Protein AF-A0A9E1RZ32-F1 (afdb_monomer)

Solvent-accessible surface area (backbone atoms only — not comparable to full-atom values): 3624 Å² total; per-residue (Å²): 141,86,82,87,79,82,79,88,77,50,72,70,60,46,51,57,48,57,76,64,40,46,80,43,82,57,93,95,40,52,31,34,24,35,78,54,98,93,42,79,50,76,76,47,76,50,76,76,68,95,79,73,131

pLDDT: mean 87.17, std 13.13, range [50.44, 97.94]

Radius of gyration: 13.89 Å; Cα contacts (8 Å, |Δi|>4): 52; chains: 1; bounding box: 24×22×45 Å

Foldseek 3Di:
DDDPDDDDDDPVVVVVQQVQWDWDQDPNFTFIFHDDPNDTDGPGTDDPDVDDD

Mean predicted aligned error: 6.26 Å

Sequence (53 aa):
LGGGLTALVSRAVYYELIELGVEEERGGETKFGVWSGGEFFVFGNMAPAPGGA

Structure (mmCIF, N/CA/C/O backbone):
data_AF-A0A9E1RZ32-F1
#
_entry.id   AF-A0A9E1RZ32-F1
#
loop_
_atom_site.group_PDB
_atom_site.id
_atom_site.type_symbol
_atom_site.label_atom_id
_atom_site.label_alt_id
_atom_site.label_comp_id
_atom_site.label_asym_id
_atom_site.label_entity_id
_atom_site.label_seq_id
_atom_site.pdbx_PDB_ins_code
_atom_site.Cartn_x
_atom_site.Cartn_y
_atom_site.Cartn_z
_atom_site.occupancy
_atom_site.B_iso_or_equiv
_atom_site.auth_seq_id
_atom_site.auth_comp_id
_atom_site.auth_asym_id
_atom_site.auth_atom_id
_atom_site.pdbx_PDB_model_num
ATOM 1 N N . LEU A 1 1 ? 8.092 -9.028 -14.888 1.00 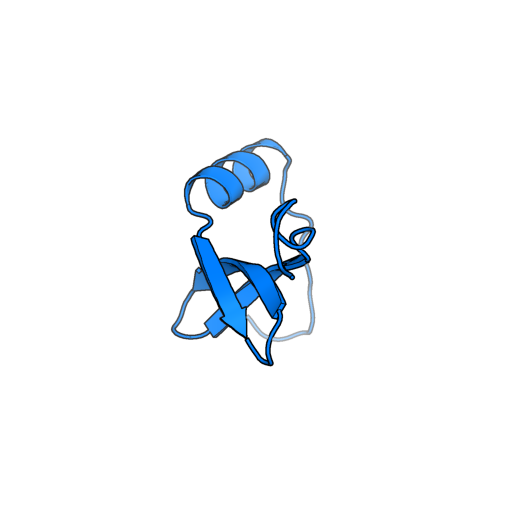51.84 1 LEU A N 1
ATOM 2 C CA . LEU A 1 1 ? 8.471 -7.616 -15.120 1.00 51.84 1 LEU A CA 1
ATOM 3 C C . LEU A 1 1 ? 9.790 -7.390 -14.390 1.00 51.84 1 LEU A C 1
ATOM 5 O O . LEU A 1 1 ? 9.813 -7.569 -13.183 1.00 51.84 1 LEU A O 1
ATOM 9 N N . GLY A 1 2 ? 10.891 -7.139 -15.098 1.00 62.03 2 GLY A N 1
ATOM 10 C CA . GLY A 1 2 ? 12.230 -6.986 -14.515 1.00 62.03 2 GLY A CA 1
ATOM 11 C C . GLY A 1 2 ? 12.899 -5.752 -15.110 1.00 62.03 2 GLY A C 1
ATOM 12 O O . GLY A 1 2 ? 12.855 -5.574 -16.322 1.00 62.03 2 GLY A O 1
ATOM 13 N N . GLY A 1 3 ? 13.436 -4.878 -14.258 1.00 82.50 3 GLY A N 1
ATOM 14 C CA . GLY A 1 3 ? 14.044 -3.609 -14.683 1.00 82.50 3 GLY A CA 1
ATOM 15 C C . GLY A 1 3 ? 14.002 -2.480 -13.650 1.00 82.50 3 GLY A C 1
ATOM 16 O O . GLY A 1 3 ? 14.405 -1.371 -13.974 1.00 82.50 3 GLY A O 1
ATOM 17 N N . GLY A 1 4 ? 13.497 -2.720 -12.431 1.00 86.44 4 GLY A N 1
ATOM 18 C CA . GLY A 1 4 ? 13.435 -1.686 -11.387 1.00 86.44 4 GLY A CA 1
ATOM 19 C C . GLY A 1 4 ? 12.464 -0.539 -11.689 1.00 86.44 4 GLY A C 1
ATOM 20 O O . GLY A 1 4 ? 12.525 0.499 -11.039 1.00 86.44 4 GLY A O 1
ATOM 21 N N . LEU A 1 5 ? 11.574 -0.711 -12.671 1.00 91.25 5 LEU A N 1
ATOM 22 C CA . LEU A 1 5 ? 10.535 0.265 -12.978 1.00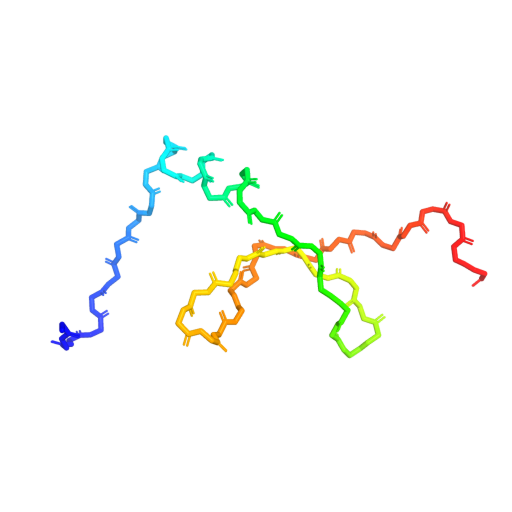 91.25 5 LEU A CA 1
ATOM 23 C C . LEU A 1 5 ? 9.506 0.288 -11.850 1.00 91.25 5 LEU A C 1
ATOM 25 O O . LEU A 1 5 ? 8.945 -0.748 -11.488 1.00 91.25 5 LEU A O 1
ATOM 29 N N . THR A 1 6 ? 9.240 1.479 -11.335 1.00 89.81 6 THR A N 1
ATOM 30 C CA . THR A 1 6 ? 8.180 1.739 -10.365 1.00 89.81 6 THR A CA 1
ATOM 31 C C . THR A 1 6 ? 7.042 2.498 -11.040 1.00 89.81 6 THR A C 1
ATOM 33 O O . THR A 1 6 ? 7.247 3.226 -12.013 1.00 89.81 6 THR A O 1
ATOM 36 N N . ALA A 1 7 ? 5.821 2.309 -10.540 1.00 93.06 7 ALA A N 1
ATOM 37 C CA . ALA A 1 7 ? 4.642 3.031 -10.996 1.00 93.06 7 ALA A CA 1
ATOM 38 C C . ALA A 1 7 ? 3.991 3.728 -9.803 1.00 93.06 7 ALA A C 1
ATOM 40 O O . ALA A 1 7 ? 3.826 3.129 -8.740 1.00 93.06 7 ALA A O 1
ATOM 41 N N . LEU A 1 8 ? 3.615 4.992 -9.986 1.00 95.56 8 LEU A N 1
ATOM 42 C CA . LEU A 1 8 ? 2.827 5.705 -8.992 1.00 95.56 8 LEU A CA 1
ATOM 43 C C . LEU A 1 8 ? 1.400 5.149 -9.001 1.00 95.56 8 LEU A C 1
ATOM 45 O O . LEU A 1 8 ? 0.728 5.165 -10.033 1.00 95.56 8 LEU A O 1
ATOM 49 N N . VAL A 1 9 ? 0.935 4.683 -7.845 1.00 94.50 9 VAL A N 1
ATOM 50 C CA . VAL A 1 9 ? -0.450 4.241 -7.674 1.00 94.50 9 VAL A CA 1
ATOM 51 C C . VAL A 1 9 ? -1.371 5.455 -7.795 1.00 94.50 9 VAL A C 1
ATOM 53 O O . VAL A 1 9 ? -1.177 6.470 -7.124 1.00 94.50 9 VAL A O 1
ATOM 56 N N . SER A 1 10 ? -2.372 5.369 -8.674 1.00 97.94 10 SER A N 1
ATOM 57 C CA . SER A 1 10 ? -3.376 6.428 -8.803 1.00 97.94 10 SER A CA 1
ATOM 58 C C . SER A 1 10 ? -4.191 6.560 -7.515 1.00 97.94 10 SER A C 1
ATOM 60 O O . SER A 1 10 ? -4.358 5.592 -6.778 1.00 97.94 10 SER A O 1
ATOM 62 N N . ARG A 1 11 ? -4.762 7.740 -7.254 1.00 96.94 11 ARG A N 1
ATOM 63 C CA . ARG A 1 11 ? -5.564 7.957 -6.036 1.00 96.94 11 ARG A CA 1
ATOM 64 C C . ARG A 1 11 ? -6.756 7.005 -5.926 1.00 96.94 11 ARG A C 1
ATOM 66 O O . ARG A 1 11 ? -7.048 6.566 -4.825 1.00 96.94 11 ARG A O 1
ATOM 73 N N . ALA A 1 12 ? -7.414 6.683 -7.042 1.00 97.88 12 ALA A N 1
ATOM 74 C CA . ALA A 1 12 ? -8.544 5.754 -7.047 1.00 97.88 12 ALA A CA 1
ATOM 75 C C . ALA A 1 12 ? -8.121 4.368 -6.535 1.00 97.88 12 ALA A C 1
ATOM 77 O O . ALA A 1 12 ? -8.653 3.892 -5.540 1.00 97.88 12 ALA A O 1
ATOM 78 N N . VAL A 1 13 ? -7.073 3.798 -7.136 1.00 96.25 13 VAL A N 1
ATOM 79 C CA . VAL A 1 13 ? -6.529 2.492 -6.729 1.00 96.25 13 VAL A CA 1
ATOM 80 C C . VAL A 1 13 ? -5.952 2.544 -5.315 1.00 96.25 13 VAL A C 1
ATOM 82 O O . VAL A 1 13 ? -6.063 1.584 -4.565 1.00 96.25 13 VAL A O 1
ATOM 85 N N . TYR A 1 14 ? -5.352 3.666 -4.915 1.00 96.00 14 TYR A N 1
ATOM 86 C CA . TYR A 1 14 ? -4.864 3.826 -3.549 1.00 96.00 14 TYR A CA 1
ATOM 87 C C . TYR A 1 14 ? -5.999 3.702 -2.527 1.00 96.00 14 TYR A C 1
ATOM 89 O O . TYR A 1 14 ? -5.824 3.009 -1.535 1.00 96.00 14 TYR A O 1
ATOM 97 N N . TYR A 1 15 ? -7.166 4.306 -2.769 1.00 95.75 15 TYR A N 1
ATOM 98 C CA . TYR A 1 15 ? -8.301 4.170 -1.853 1.00 95.75 15 TYR A CA 1
ATOM 99 C C . TYR A 1 15 ? -8.834 2.738 -1.779 1.00 95.75 15 TYR A C 1
ATOM 101 O O . TYR A 1 15 ? -9.074 2.254 -0.679 1.00 95.75 15 TYR A O 1
ATOM 109 N N . GLU A 1 16 ? -8.916 2.032 -2.906 1.00 97.00 16 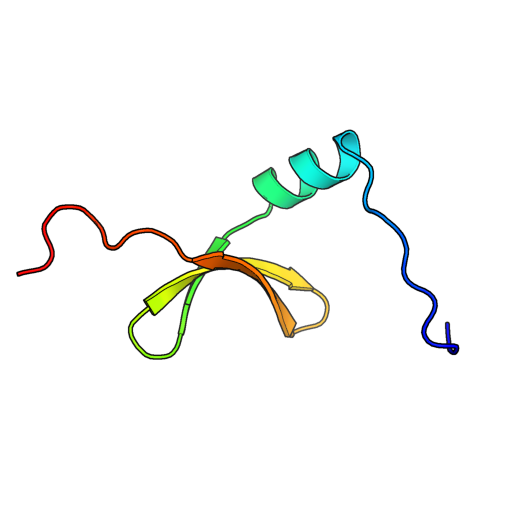GLU A N 1
ATOM 110 C CA . GLU A 1 16 ? -9.275 0.606 -2.912 1.00 97.00 16 GLU A CA 1
ATOM 111 C C . GLU A 1 16 ? -8.276 -0.232 -2.093 1.00 97.00 16 GLU A C 1
ATOM 113 O O . GLU A 1 16 ? -8.663 -1.113 -1.330 1.00 97.00 16 GLU A O 1
ATOM 118 N N . LEU A 1 17 ? -6.976 0.071 -2.183 1.00 96.44 17 LEU A N 1
ATOM 119 C CA . LEU A 1 17 ? -5.955 -0.596 -1.369 1.00 96.44 17 LEU A CA 1
ATOM 120 C C . LEU A 1 17 ? -6.083 -0.279 0.125 1.00 96.44 17 LEU A C 1
ATOM 122 O O . LEU A 1 17 ? -5.786 -1.141 0.948 1.00 96.44 17 LEU A O 1
ATOM 126 N N . ILE A 1 18 ? -6.511 0.935 0.480 1.00 95.62 18 ILE A N 1
ATOM 127 C CA . ILE A 1 18 ? -6.784 1.306 1.873 1.00 95.62 18 ILE A CA 1
ATOM 128 C C . 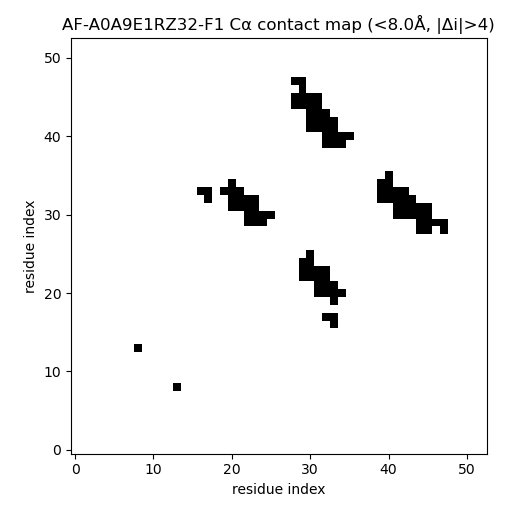ILE A 1 18 ? -7.971 0.507 2.421 1.00 95.62 18 ILE A C 1
ATOM 130 O O . ILE A 1 18 ? -7.902 0.052 3.558 1.00 95.62 18 ILE A O 1
ATOM 134 N N . GLU A 1 19 ? -9.017 0.271 1.628 1.00 96.25 19 GLU A N 1
ATOM 135 C CA . GLU A 1 19 ? -10.164 -0.556 2.041 1.00 96.25 19 GLU A CA 1
ATOM 136 C C . GLU A 1 19 ? -9.790 -2.028 2.279 1.00 96.25 19 GLU A C 1
ATOM 138 O O . GLU A 1 19 ? -10.407 -2.699 3.103 1.00 96.25 19 GLU A O 1
ATOM 143 N N . LEU A 1 20 ? -8.760 -2.524 1.589 1.00 96.12 20 LEU A N 1
ATOM 144 C CA . LEU A 1 20 ? -8.203 -3.867 1.783 1.00 96.12 20 LEU A CA 1
ATOM 145 C C . LEU A 1 20 ? -7.137 -3.936 2.888 1.00 96.12 20 LEU A C 1
ATOM 147 O O . LEU A 1 20 ? -6.623 -5.019 3.177 1.00 96.12 20 LEU A O 1
ATOM 151 N N . GLY A 1 21 ? -6.750 -2.794 3.454 1.00 95.50 21 GLY A N 1
ATOM 152 C CA . GLY A 1 21 ? -5.670 -2.713 4.423 1.00 95.50 21 GLY A CA 1
ATOM 153 C C . GLY A 1 21 ? -6.024 -3.371 5.756 1.00 95.50 21 GLY A C 1
ATOM 154 O O . GLY A 1 21 ? -7.167 -3.339 6.208 1.00 95.50 21 GLY A O 1
ATOM 155 N N . VAL A 1 22 ? -5.017 -3.947 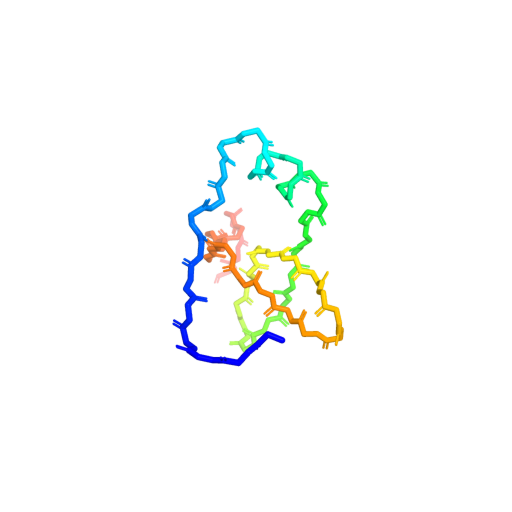6.405 1.00 95.56 22 VAL A N 1
ATOM 156 C CA . VAL A 1 22 ? -5.121 -4.576 7.724 1.00 95.56 22 VAL A CA 1
ATOM 157 C C . VAL A 1 22 ? -4.033 -4.057 8.658 1.00 95.56 22 VAL A C 1
ATOM 159 O O . VAL A 1 22 ? -2.993 -3.546 8.224 1.00 95.56 22 VAL A O 1
ATOM 162 N N . GLU A 1 23 ? -4.288 -4.186 9.955 1.00 94.69 23 GLU A N 1
ATOM 163 C CA . GLU A 1 23 ? -3.317 -3.918 11.009 1.00 94.69 23 GLU A CA 1
ATOM 164 C C . GLU A 1 23 ? -2.513 -5.184 11.311 1.00 94.69 23 GLU A C 1
ATOM 166 O O . GLU A 1 23 ? -3.076 -6.258 11.506 1.00 94.69 23 GLU A O 1
ATOM 171 N N 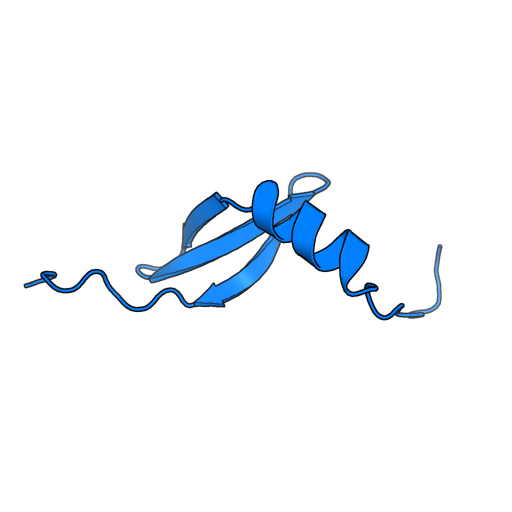. GLU A 1 24 ? -1.193 -5.051 11.379 1.00 93.56 24 GLU A N 1
ATOM 172 C CA . GLU A 1 24 ? -0.270 -6.137 11.701 1.00 93.56 24 GLU A CA 1
ATOM 173 C C . GLU A 1 24 ? 0.654 -5.706 12.841 1.00 93.56 24 GLU A C 1
ATOM 175 O O . GLU A 1 24 ? 1.294 -4.652 12.773 1.00 93.56 24 GLU A O 1
ATOM 180 N N . GLU A 1 25 ? 0.767 -6.533 13.880 1.00 90.44 25 GLU A N 1
ATOM 181 C CA . GLU A 1 25 ? 1.764 -6.337 14.930 1.00 90.44 25 GLU A CA 1
ATOM 182 C C . GLU A 1 25 ? 3.117 -6.873 14.450 1.00 90.44 25 GLU A C 1
ATOM 184 O O . GLU A 1 25 ? 3.286 -8.067 14.192 1.00 90.44 25 GLU A O 1
ATOM 189 N N . ARG A 1 26 ? 4.107 -5.988 14.309 1.00 83.00 26 ARG A N 1
ATOM 190 C CA . ARG A 1 26 ? 5.457 -6.360 13.876 1.00 83.00 26 ARG A CA 1
ATOM 191 C C . ARG A 1 26 ? 6.505 -5.621 14.687 1.00 83.00 26 ARG A C 1
ATOM 193 O O . ARG A 1 26 ? 6.687 -4.417 14.532 1.00 83.00 26 ARG A O 1
ATOM 200 N N . GLY A 1 27 ? 7.241 -6.369 15.508 1.00 81.44 27 GLY A N 1
ATOM 201 C CA . GLY A 1 27 ? 8.339 -5.822 16.310 1.00 81.44 27 GLY A CA 1
ATOM 202 C C . GLY A 1 27 ? 7.875 -4.889 17.431 1.00 81.44 27 GLY A C 1
ATOM 203 O O . GLY A 1 27 ? 8.574 -3.928 17.730 1.00 81.44 27 GLY A O 1
ATOM 204 N N . GLY A 1 28 ? 6.704 -5.154 18.025 1.00 86.19 28 GLY A N 1
ATOM 205 C CA . GLY A 1 28 ? 6.132 -4.334 19.101 1.00 86.19 28 GLY A CA 1
ATOM 206 C C . GLY A 1 28 ? 5.431 -3.057 18.627 1.00 86.19 28 GLY A C 1
ATOM 207 O O . GLY A 1 28 ? 5.007 -2.257 19.454 1.00 86.19 28 GLY A O 1
ATOM 208 N N . GLU A 1 29 ? 5.297 -2.865 17.313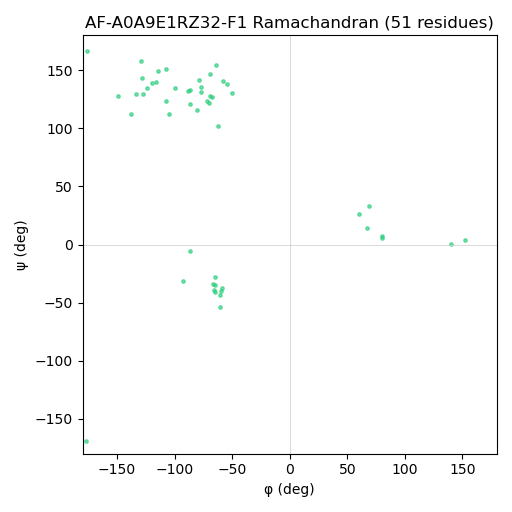 1.00 86.62 29 GLU A N 1
ATOM 209 C CA . GLU A 1 29 ? 4.550 -1.760 16.713 1.00 86.62 29 GLU A CA 1
ATOM 210 C C . GLU A 1 29 ? 3.403 -2.296 15.853 1.00 86.62 29 GLU A C 1
ATOM 212 O O . GLU A 1 29 ? 3.583 -3.251 15.089 1.00 86.62 29 GLU A O 1
ATOM 217 N N . THR A 1 30 ? 2.243 -1.645 15.924 1.00 90.75 30 THR A N 1
ATOM 218 C CA . THR A 1 30 ? 1.117 -1.923 15.029 1.00 90.75 30 THR A CA 1
ATOM 219 C C . THR A 1 30 ? 1.269 -1.107 13.749 1.00 90.75 30 THR A C 1
ATOM 221 O O . THR A 1 30 ? 1.337 0.125 13.771 1.00 90.75 30 THR A O 1
ATOM 224 N N . LYS A 1 31 ? 1.331 -1.797 12.610 1.00 93.25 31 LYS A N 1
ATOM 225 C CA . LYS A 1 31 ? 1.528 -1.195 11.286 1.00 93.25 31 LYS A CA 1
ATOM 226 C C . LYS A 1 31 ? 0.309 -1.436 10.422 1.00 93.25 31 LYS A C 1
ATOM 228 O O . LYS A 1 31 ? -0.241 -2.530 10.426 1.00 93.25 31 LYS A O 1
ATOM 233 N N . PHE A 1 32 ? -0.076 -0.422 9.656 1.00 95.00 32 PHE A N 1
ATOM 234 C CA . PHE A 1 32 ? -1.160 -0.532 8.690 1.00 95.00 32 PHE A CA 1
ATOM 235 C C . PHE A 1 32 ? -0.590 -0.739 7.289 1.00 95.00 32 PHE A C 1
ATOM 237 O O . PHE A 1 32 ? 0.357 -0.055 6.883 1.00 95.00 32 PHE A O 1
ATOM 244 N N . GLY A 1 33 ? -1.151 -1.686 6.547 1.00 95.81 33 GLY A N 1
ATOM 245 C CA . GLY A 1 33 ? -0.648 -2.068 5.234 1.00 95.81 33 GLY A CA 1
ATOM 246 C C . GLY A 1 33 ? -1.518 -3.118 4.560 1.00 95.81 33 GLY A C 1
ATOM 247 O O . GLY A 1 33 ? -2.613 -3.414 5.022 1.00 95.81 33 GLY A O 1
ATOM 248 N N . VAL A 1 34 ? -1.028 -3.693 3.466 1.00 97.12 34 VAL A N 1
ATOM 249 C CA . VAL A 1 34 ? -1.752 -4.707 2.688 1.00 97.12 34 VAL A CA 1
ATOM 250 C C . VAL A 1 34 ? -0.892 -5.946 2.460 1.00 97.12 34 VAL A C 1
ATOM 252 O O . VAL A 1 34 ? 0.318 -5.849 2.242 1.00 97.12 34 VAL A O 1
ATOM 255 N N . TRP A 1 35 ? -1.519 -7.121 2.479 1.00 96.75 35 TRP A N 1
ATOM 256 C CA . TRP A 1 35 ? -0.883 -8.373 2.079 1.00 96.75 35 TRP A CA 1
ATOM 257 C C . TRP A 1 35 ? -0.998 -8.589 0.572 1.00 96.75 35 TRP A C 1
ATOM 259 O O . TRP A 1 35 ? -2.076 -8.476 -0.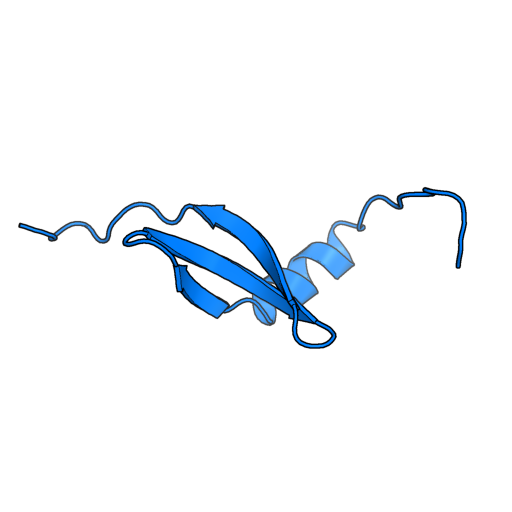009 1.00 96.75 35 TRP A O 1
ATOM 269 N N . SER A 1 36 ? 0.108 -8.955 -0.067 1.00 95.62 36 SER A N 1
ATOM 270 C CA . SER A 1 36 ? 0.124 -9.356 -1.471 1.00 95.62 36 SER A CA 1
ATOM 271 C C . SER A 1 36 ? 1.231 -10.373 -1.709 1.00 95.62 36 SER A C 1
ATOM 273 O O . SER A 1 36 ? 2.376 -10.163 -1.320 1.00 95.62 36 SER A O 1
ATOM 275 N N . GLY A 1 37 ? 0.890 -11.510 -2.318 1.00 94.44 37 GLY A N 1
ATOM 276 C CA . GLY A 1 37 ? 1.870 -12.555 -2.634 1.00 94.44 37 GLY A CA 1
ATOM 277 C C . GLY A 1 37 ? 2.595 -13.149 -1.418 1.00 94.44 37 GLY A C 1
ATOM 278 O O . GLY A 1 37 ? 3.719 -13.612 -1.568 1.00 94.44 37 GLY A O 1
ATOM 279 N N . GLY A 1 38 ? 1.977 -13.125 -0.231 1.00 95.62 38 GLY A N 1
ATOM 280 C CA . GLY A 1 38 ? 2.595 -13.608 1.011 1.00 95.62 38 GLY A CA 1
ATOM 281 C C . GLY A 1 38 ? 3.572 -12.623 1.660 1.00 95.62 38 GLY A C 1
ATOM 282 O O . GLY A 1 38 ? 4.204 -12.977 2.647 1.00 95.62 38 GLY A O 1
ATOM 283 N N . GLU A 1 39 ? 3.666 -11.396 1.146 1.00 95.88 39 GLU A N 1
ATOM 284 C CA . GLU A 1 39 ? 4.452 -10.299 1.714 1.00 95.88 39 GLU A CA 1
ATOM 285 C C . GLU A 1 39 ? 3.529 -9.168 2.180 1.00 95.88 39 GLU A C 1
ATOM 287 O O . GLU A 1 39 ? 2.455 -8.949 1.611 1.00 95.88 39 GLU A O 1
ATOM 292 N N . PHE A 1 40 ? 3.945 -8.439 3.216 1.00 95.50 40 PHE A N 1
ATOM 293 C CA . PHE A 1 40 ? 3.173 -7.324 3.772 1.00 95.50 40 PHE A CA 1
ATOM 294 C C . PHE A 1 40 ? 3.815 -5.986 3.420 1.00 95.50 40 PHE A C 1
ATOM 296 O O . PHE A 1 40 ? 4.971 -5.726 3.762 1.00 95.50 40 PHE A O 1
ATOM 303 N N . PHE A 1 41 ? 3.037 -5.123 2.774 1.00 95.19 41 PHE A N 1
ATOM 304 C CA . PHE A 1 41 ? 3.455 -3.806 2.311 1.00 95.19 41 PHE A CA 1
ATOM 305 C C . PHE A 1 41 ? 2.866 -2.732 3.222 1.00 95.19 41 PHE A C 1
ATOM 307 O O . PHE A 1 41 ? 1.656 -2.516 3.244 1.00 95.19 41 PHE A O 1
ATOM 314 N N . VAL A 1 42 ? 3.733 -2.058 3.976 1.00 95.00 42 VAL A N 1
ATOM 315 C CA . VAL A 1 42 ? 3.344 -1.051 4.973 1.00 95.00 42 VAL A CA 1
ATOM 316 C C . VAL A 1 42 ? 2.978 0.271 4.294 1.00 95.00 42 VAL A C 1
ATOM 318 O O . VAL A 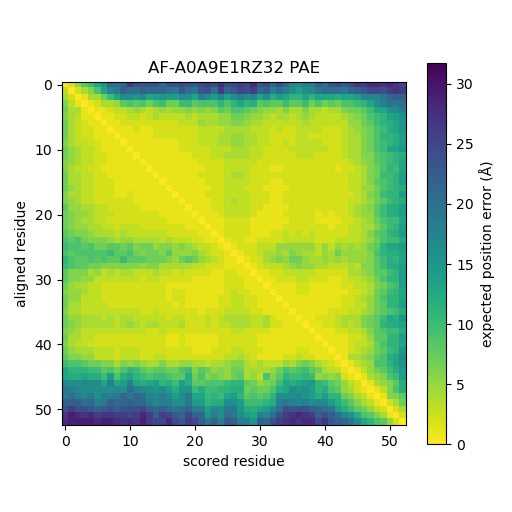1 42 ? 3.755 0.795 3.497 1.00 95.00 42 VAL A O 1
ATOM 321 N N . PHE A 1 43 ? 1.830 0.844 4.657 1.00 93.00 43 PHE A N 1
ATOM 322 C CA . PHE A 1 43 ? 1.436 2.207 4.284 1.00 93.00 43 PHE A CA 1
ATOM 323 C C . PHE A 1 43 ? 1.844 3.246 5.331 1.00 93.00 43 PHE A C 1
ATOM 325 O O . PHE A 1 43 ? 2.158 4.380 4.974 1.00 93.00 43 PHE A O 1
ATOM 332 N N . GLY A 1 44 ? 1.881 2.871 6.611 1.00 85.62 44 GLY A N 1
ATOM 333 C CA . GLY A 1 44 ? 2.326 3.754 7.685 1.00 85.62 44 GLY A CA 1
ATOM 334 C C . GLY A 1 44 ? 2.372 3.071 9.048 1.00 85.62 44 GLY A C 1
ATOM 335 O O . GLY A 1 44 ? 1.836 1.976 9.233 1.00 85.62 44 GLY A O 1
ATOM 336 N N . ASN A 1 45 ? 3.021 3.735 10.008 1.00 79.88 45 ASN A N 1
ATOM 337 C CA . ASN A 1 45 ? 2.924 3.348 11.413 1.00 79.88 45 ASN A CA 1
ATOM 338 C C . ASN A 1 45 ? 1.579 3.833 11.945 1.00 79.88 45 ASN A C 1
ATOM 340 O O . ASN A 1 45 ? 1.204 4.982 11.692 1.00 79.88 45 ASN A O 1
ATOM 344 N N . MET A 1 46 ? 0.872 2.995 12.694 1.00 75.56 46 MET A N 1
ATOM 345 C CA . MET A 1 46 ? -0.232 3.518 13.479 1.00 75.56 46 MET A CA 1
ATOM 346 C C . MET A 1 46 ? 0.325 4.177 14.732 1.00 75.56 46 MET A C 1
ATOM 348 O O . MET A 1 46 ? 1.295 3.701 15.323 1.00 75.56 46 MET A O 1
ATOM 352 N N . ALA A 1 47 ? -0.278 5.296 15.134 1.00 69.94 47 ALA A N 1
ATOM 353 C CA . ALA A 1 47 ? -0.024 5.806 16.471 1.00 69.94 47 ALA A CA 1
ATOM 354 C C . ALA A 1 47 ? -0.415 4.709 17.478 1.00 69.94 47 ALA A C 1
ATOM 356 O O . ALA A 1 47 ? -1.426 4.034 17.257 1.00 69.94 47 ALA A O 1
ATOM 357 N N . PRO A 1 48 ? 0.353 4.514 18.564 1.00 67.81 48 PRO A N 1
ATOM 358 C CA . PRO A 1 48 ? -0.065 3.602 19.618 1.00 67.81 48 PRO A CA 1
ATOM 359 C C . PRO A 1 48 ? -1.464 4.010 20.085 1.00 67.81 48 PRO A C 1
ATOM 361 O O . PRO A 1 48 ? -1.753 5.206 20.207 1.00 67.81 48 PRO A O 1
ATOM 364 N N . ALA A 1 49 ? -2.339 3.025 20.306 1.00 61.50 49 ALA A N 1
ATOM 365 C CA . ALA A 1 49 ? -3.684 3.290 20.795 1.00 61.50 49 ALA A CA 1
ATOM 366 C C . ALA A 1 49 ? -3.596 4.205 22.033 1.00 61.50 49 ALA A C 1
ATOM 368 O O . ALA A 1 49 ? -2.792 3.922 22.930 1.00 61.50 49 ALA A O 1
ATOM 369 N N . PRO A 1 50 ? -4.364 5.310 22.100 1.00 59.00 50 PRO A N 1
ATOM 370 C CA . PRO A 1 50 ? -4.358 6.163 23.279 1.00 59.00 50 PRO A CA 1
ATOM 371 C C . PRO A 1 50 ? -4.863 5.341 24.473 1.00 59.00 50 PRO A C 1
ATOM 373 O O . PRO A 1 50 ? -6.059 5.081 24.588 1.00 59.00 50 PRO A O 1
ATOM 376 N N . GLY A 1 51 ? -3.937 4.883 25.324 1.00 66.00 51 GLY A N 1
ATOM 377 C CA . GLY A 1 51 ? -4.228 4.020 26.475 1.00 66.00 51 GLY A CA 1
ATOM 378 C C . GLY A 1 51 ? -3.240 2.878 26.760 1.00 66.00 51 GLY A C 1
ATOM 379 O O . GLY A 1 51 ? -3.465 2.145 27.719 1.00 66.00 51 GLY A O 1
ATOM 380 N N . GLY A 1 52 ? -2.165 2.700 25.983 1.00 59.06 52 GLY A N 1
ATOM 381 C CA . GLY A 1 52 ? -1.060 1.812 26.378 1.00 59.06 52 GLY A CA 1
ATOM 382 C C . GLY A 1 52 ? -0.271 2.408 27.553 1.00 59.06 52 GLY A C 1
ATOM 383 O O . GLY A 1 52 ? 0.189 3.539 27.434 1.00 59.06 52 GLY A O 1
ATOM 384 N N . ALA A 1 53 ? -0.200 1.663 28.662 1.00 50.44 53 ALA A N 1
ATOM 385 C CA . ALA A 1 53 ? 0.346 2.017 29.984 1.00 50.44 53 ALA A CA 1
ATOM 386 C C . ALA A 1 53 ? 1.660 2.821 30.011 1.00 50.44 53 ALA A C 1
ATOM 388 O O . ALA A 1 53 ? 2.572 2.506 29.214 1.00 50.44 53 ALA A O 1
#

Secondary structure (DSSP, 8-state):
--S----PPPHHHHHHHHHT-EEEEETTEEEEEEEETTEEEEEEEPPPPTT--

Nearest PDB structures (foldseek):
  8iuh-assembly1_V  TM=5.044E-01  e=1.557E+00  Homo sapiens
  4qez-assembly1_A  TM=4.036E-01  e=3.217E+00  Bacillus anthracis
  5ks8-assembly1_D  TM=3.717E-01  e=3.436E+00  Methylobacillus flagellatus KT
  6p70-assembly1_D  TM=4.419E-01  e=7.584E+00  Thermus thermophilus